Protein AF-A0A1Y5MLZ0-F1 (afdb_monomer)

Radius of gyration: 21.64 Å; Cα contacts (8 Å, |Δi|>4): 81; chains: 1; bounding box: 49×21×64 Å

Organism: NCBI:txid199

Nearest PDB structures (foldseek):
  6fsz-assembly1_CC  TM=3.853E-01  e=9.302E+00  Saccharomyces cerevisiae S288C
  6lqs-assembly1_R3  TM=3.853E-01  e=9.302E+00  Saccharomyces cerevisiae S288C
  7ajt-assembly1_ED  TM=3.853E-01  e=9.911E+00  Saccharomyces cerevisiae S288C

Foldseek 3Di:
DPPPQWDWAQAPVRDTFIAGNPPLWTPDPPPPPDDPVRVVVSVVRVVRSVCCVPDPCVVPFDWAWDPDADPVRDTDTHTDDDD

Solvent-accessible surface area (backbone atoms only — not comparable to full-atom values): 5298 Å² total; per-residue (Å²): 130,73,80,82,53,48,47,76,47,64,38,99,88,66,50,80,42,48,23,28,69,89,74,62,33,57,62,60,96,74,68,85,84,55,66,72,65,41,49,57,52,24,49,53,46,53,51,55,42,50,51,53,74,64,36,90,60,69,80,64,74,63,68,39,81,41,92,69,50,49,101,85,70,51,60,62,69,37,78,70,72,86,132

pLDDT: mean 85.71, std 12.6, range [49.91, 96.69]

Structure (mmCIF, N/CA/C/O backbone):
data_AF-A0A1Y5MLZ0-F1
#
_entry.id   AF-A0A1Y5MLZ0-F1
#
loop_
_atom_site.group_PDB
_atom_site.id
_atom_site.type_symbol
_atom_site.label_atom_id
_atom_site.label_alt_id
_atom_site.label_comp_id
_atom_site.label_asym_id
_atom_site.label_entity_id
_atom_site.label_seq_id
_atom_site.pdbx_PDB_ins_code
_atom_site.Cartn_x
_atom_site.Cartn_y
_atom_site.Cartn_z
_atom_site.occupancy
_atom_site.B_iso_or_equiv
_atom_site.auth_seq_id
_atom_site.auth_comp_id
_atom_site.auth_asym_id
_atom_site.auth_atom_id
_atom_site.pdbx_PDB_model_num
ATOM 1 N N . MET A 1 1 ? -22.542 -7.782 14.552 1.00 50.62 1 MET A N 1
ATOM 2 C CA . MET A 1 1 ? -21.815 -6.545 14.213 1.00 50.62 1 MET A CA 1
ATOM 3 C C . MET A 1 1 ? -22.065 -6.323 12.745 1.00 50.62 1 MET A C 1
ATOM 5 O O . MET A 1 1 ? -21.719 -7.203 11.971 1.00 50.62 1 MET A O 1
ATOM 9 N N . ASP A 1 2 ? -22.750 -5.245 12.385 1.00 49.91 2 ASP A N 1
ATOM 10 C CA . ASP A 1 2 ? -22.989 -4.933 10.980 1.00 49.91 2 ASP A CA 1
ATOM 11 C C . ASP A 1 2 ? -21.648 -4.667 10.293 1.00 49.91 2 ASP A C 1
ATOM 13 O O . ASP A 1 2 ? -20.889 -3.785 10.700 1.00 49.91 2 ASP A O 1
ATOM 17 N N . ASN A 1 3 ? -21.355 -5.427 9.237 1.00 54.47 3 ASN A N 1
ATOM 18 C CA . ASN A 1 3 ? -20.133 -5.298 8.432 1.00 54.47 3 ASN A CA 1
ATOM 19 C C . ASN A 1 3 ? -20.073 -3.955 7.665 1.00 54.47 3 ASN A C 1
ATOM 21 O O . ASN A 1 3 ? -19.173 -3.724 6.865 1.00 54.47 3 ASN A O 1
ATOM 25 N N . THR A 1 4 ? -21.043 -3.062 7.874 1.00 64.81 4 THR A N 1
ATOM 26 C CA . THR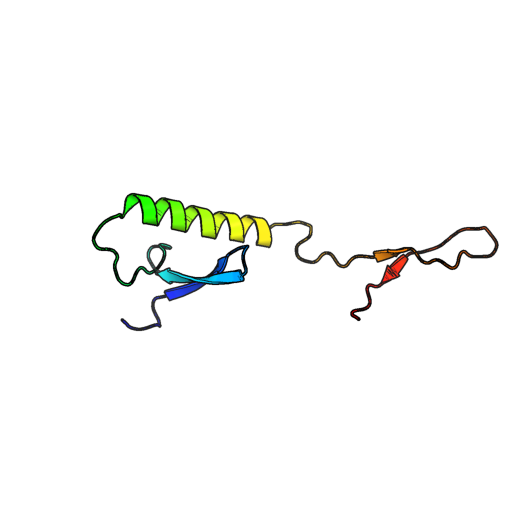 A 1 4 ? -21.116 -1.721 7.285 1.00 64.81 4 THR A CA 1
ATOM 27 C C . THR A 1 4 ? -20.227 -0.704 7.999 1.00 64.81 4 THR A C 1
ATOM 29 O O . THR A 1 4 ? -19.917 0.338 7.415 1.00 64.81 4 THR A O 1
ATOM 32 N N . ASN A 1 5 ? -19.770 -0.996 9.221 1.00 87.31 5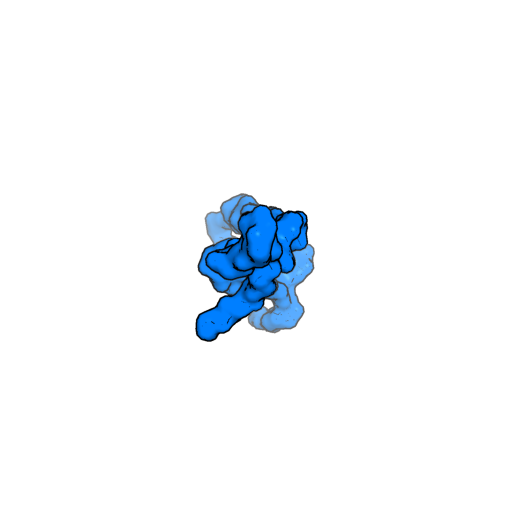 ASN A N 1
ATOM 33 C CA . ASN A 1 5 ? -18.991 -0.066 10.046 1.00 87.31 5 ASN A CA 1
ATOM 34 C C . ASN A 1 5 ? -17.471 -0.247 9.941 1.00 87.31 5 ASN A C 1
ATOM 36 O O . ASN A 1 5 ? -16.730 0.487 10.591 1.00 87.31 5 ASN A O 1
ATOM 40 N N . THR A 1 6 ? -16.996 -1.168 9.098 1.00 91.94 6 THR A 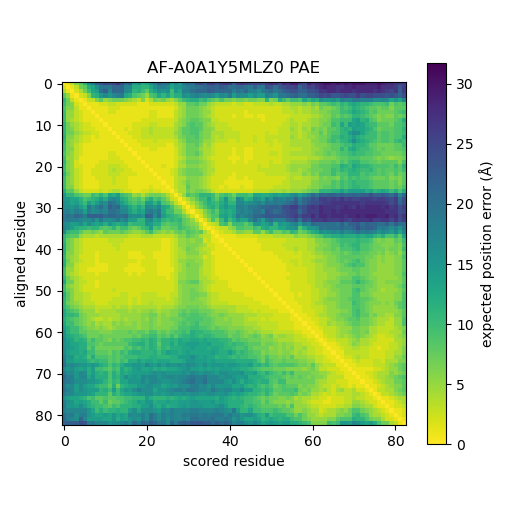N 1
ATOM 41 C CA . THR A 1 6 ? -15.565 -1.400 8.880 1.00 91.94 6 THR A CA 1
ATOM 42 C C . THR A 1 6 ? -15.136 -1.134 7.438 1.00 91.94 6 THR A C 1
ATOM 44 O O . THR A 1 6 ? -15.953 -1.108 6.514 1.00 91.94 6 THR A O 1
ATOM 47 N N . TYR A 1 7 ? -13.844 -0.887 7.237 1.00 94.00 7 TYR A N 1
ATOM 48 C CA . TYR A 1 7 ? -13.185 -0.875 5.932 1.00 94.00 7 TYR A CA 1
ATOM 49 C C . TYR A 1 7 ? -11.966 -1.799 5.959 1.00 94.00 7 TYR A C 1
ATOM 51 O O . TYR A 1 7 ? -11.447 -2.118 7.026 1.00 94.00 7 TYR A O 1
A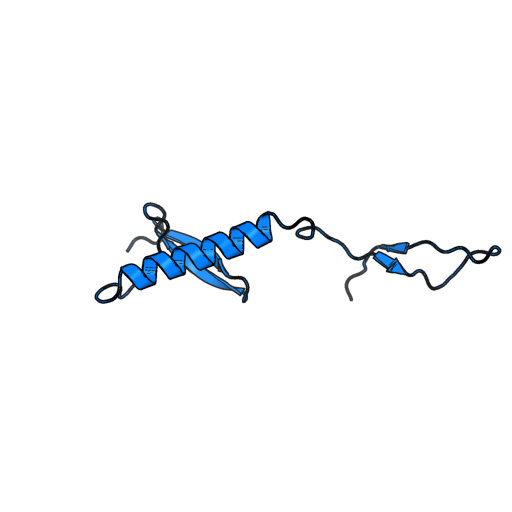TOM 59 N N . THR A 1 8 ? -11.516 -2.262 4.794 1.00 94.88 8 THR A N 1
ATOM 60 C CA . THR A 1 8 ? -10.380 -3.186 4.697 1.00 94.88 8 THR A CA 1
ATOM 61 C C . THR A 1 8 ? -9.128 -2.455 4.237 1.00 94.88 8 THR A C 1
ATOM 63 O O . THR A 1 8 ? -9.147 -1.777 3.211 1.00 94.88 8 THR A O 1
ATOM 66 N N . VAL A 1 9 ? -8.025 -2.659 4.953 1.00 95.25 9 VAL A N 1
ATOM 67 C CA . VAL A 1 9 ? -6.676 -2.274 4.528 1.00 95.25 9 VAL A CA 1
ATOM 68 C C . VAL A 1 9 ? -5.912 -3.536 4.153 1.00 95.25 9 VAL A C 1
ATOM 70 O O . VAL A 1 9 ? -5.957 -4.532 4.874 1.00 95.25 9 VAL A O 1
ATOM 73 N N . ILE A 1 10 ? -5.220 -3.501 3.014 1.00 94.25 10 ILE A N 1
ATOM 74 C CA . ILE A 1 10 ? -4.303 -4.568 2.607 1.00 94.25 10 ILE A CA 1
ATOM 75 C C . ILE A 1 10 ? -2.920 -4.205 3.142 1.00 94.25 10 ILE A C 1
ATOM 77 O O . ILE A 1 10 ? -2.332 -3.207 2.715 1.00 94.25 10 ILE A O 1
ATOM 81 N N . ALA A 1 11 ? -2.429 -4.989 4.096 1.00 91.44 11 ALA A N 1
ATOM 82 C CA . ALA A 1 11 ? -1.109 -4.820 4.686 1.00 91.44 11 ALA A CA 1
ATOM 83 C C . ALA A 1 11 ? 0.005 -5.125 3.661 1.00 91.44 11 ALA A C 1
ATOM 85 O O . ALA A 1 11 ? -0.250 -5.786 2.650 1.00 91.44 11 ALA A O 1
ATOM 86 N N . PRO A 1 12 ? 1.259 -4.693 3.903 1.00 87.56 12 PRO A N 1
ATOM 87 C CA . PRO A 1 12 ? 2.367 -4.919 2.967 1.00 87.56 12 PRO A CA 1
ATOM 88 C C . PRO A 1 12 ? 2.624 -6.391 2.611 1.00 87.56 12 PRO A C 1
ATOM 90 O O . PRO A 1 12 ? 3.114 -6.681 1.525 1.00 87.56 12 PRO A O 1
ATOM 93 N N . ASN A 1 13 ? 2.281 -7.322 3.504 1.00 88.12 13 ASN A N 1
ATOM 94 C CA . ASN A 1 13 ? 2.394 -8.766 3.282 1.00 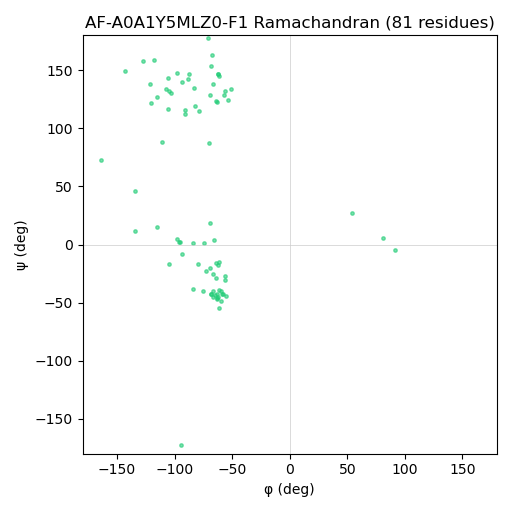88.12 13 ASN A CA 1
ATOM 95 C C . ASN A 1 13 ? 1.194 -9.377 2.525 1.00 88.12 13 ASN A C 1
ATOM 97 O O . ASN A 1 13 ? 1.164 -10.586 2.320 1.00 88.12 13 ASN A O 1
ATOM 101 N N . GLY A 1 14 ? 0.210 -8.568 2.120 1.00 91.88 14 GLY A N 1
ATOM 102 C CA . GLY A 1 14 ? -0.995 -9.008 1.414 1.00 91.88 14 GLY A CA 1
ATOM 103 C C . GLY A 1 14 ? -2.188 -9.343 2.314 1.00 91.88 14 GLY A C 1
ATOM 104 O O . GLY A 1 14 ? -3.280 -9.584 1.791 1.00 91.88 14 GLY A O 1
ATOM 105 N N . ASP A 1 15 ? -2.029 -9.315 3.640 1.00 92.06 15 ASP A N 1
ATOM 106 C CA . ASP A 1 15 ? -3.125 -9.613 4.563 1.00 92.06 15 ASP A CA 1
ATOM 107 C C . ASP A 1 15 ? -4.227 -8.554 4.484 1.00 92.06 15 ASP A C 1
ATOM 109 O O . ASP A 1 15 ? -3.968 -7.350 4.451 1.00 92.06 15 ASP A O 1
ATOM 113 N N . LYS A 1 16 ? -5.483 -9.006 4.506 1.00 93.38 16 LYS A N 1
ATOM 114 C CA . LYS A 1 16 ? -6.658 -8.135 4.588 1.00 93.38 16 LYS A CA 1
ATOM 115 C C . LYS A 1 16 ? -7.024 -7.923 6.049 1.00 93.38 16 LYS A C 1
ATOM 117 O O . LYS A 1 16 ? -7.409 -8.867 6.733 1.00 93.38 16 LYS A O 1
ATOM 122 N N . ILE A 1 17 ? -6.930 -6.682 6.508 1.00 91.88 17 ILE A N 1
ATOM 123 C CA . ILE A 1 17 ? -7.196 -6.302 7.893 1.00 91.88 17 ILE A CA 1
ATOM 124 C C . ILE A 1 17 ? -8.414 -5.383 7.919 1.00 91.88 17 ILE A C 1
ATOM 126 O O . ILE A 1 17 ? -8.469 -4.393 7.192 1.00 91.88 17 ILE A O 1
ATOM 130 N N . GLU A 1 18 ? -9.404 -5.718 8.741 1.00 92.62 18 GLU A N 1
ATOM 131 C CA . GLU A 1 18 ? -10.589 -4.884 8.948 1.00 92.62 18 GLU A CA 1
ATOM 132 C C . GLU A 1 18 ? -10.300 -3.794 9.984 1.00 92.62 18 GLU A C 1
ATOM 134 O O . GLU A 1 18 ? -9.738 -4.065 11.044 1.00 92.62 18 GLU A O 1
ATOM 139 N N . PHE A 1 19 ? -10.720 -2.570 9.684 1.00 92.75 19 PHE A N 1
ATOM 140 C CA . PHE A 1 19 ? -10.605 -1.386 10.528 1.00 92.75 19 PHE A CA 1
ATOM 141 C C . PHE A 1 19 ? -11.985 -0.814 10.801 1.00 92.75 19 PHE A C 1
ATOM 143 O O . PHE A 1 19 ? -12.804 -0.717 9.892 1.00 92.75 19 PHE A O 1
ATOM 150 N N . ASP A 1 20 ? -12.239 -0.404 12.036 1.00 91.12 20 ASP A N 1
ATOM 151 C CA . ASP A 1 20 ? -13.431 0.357 12.385 1.00 91.12 20 ASP A CA 1
ATOM 152 C C . ASP A 1 20 ? -13.361 1.768 11.770 1.00 91.12 20 ASP A C 1
ATOM 154 O O . ASP A 1 20 ? -12.376 2.490 11.937 1.00 91.12 20 ASP A O 1
ATOM 158 N N . LYS A 1 21 ? -14.416 2.174 11.053 1.00 91.69 21 LYS A N 1
ATOM 159 C CA . LYS A 1 21 ? -14.467 3.456 10.324 1.00 91.69 21 LYS A CA 1
ATOM 160 C C . LYS A 1 21 ? -14.397 4.682 11.231 1.00 91.69 21 LYS A C 1
ATOM 162 O O . LYS A 1 21 ? -13.973 5.739 10.777 1.00 91.69 21 LYS A O 1
ATOM 167 N N . LYS A 1 22 ? -14.874 4.576 12.474 1.00 91.06 22 LYS A N 1
ATOM 168 C CA . LYS A 1 22 ? -14.971 5.715 13.393 1.00 91.06 22 LYS A CA 1
ATOM 169 C C . LYS A 1 22 ? -13.649 5.963 14.106 1.00 91.06 22 LYS A C 1
ATOM 171 O O . LYS A 1 22 ? -13.288 7.109 14.348 1.00 91.06 22 LYS A O 1
ATOM 176 N N . THR A 1 23 ? -12.964 4.888 14.471 1.00 90.69 23 THR A N 1
ATOM 177 C CA . THR A 1 23 ? -11.777 4.935 15.330 1.00 90.69 23 THR A CA 1
ATOM 178 C C . THR A 1 23 ? -10.473 4.736 14.572 1.00 90.69 23 THR A C 1
ATOM 180 O O . THR A 1 23 ? -9.424 5.063 15.113 1.00 90.69 23 THR A O 1
ATOM 183 N N . ASN A 1 24 ? -10.513 4.216 13.339 1.00 92.56 24 ASN A N 1
ATOM 184 C CA . ASN A 1 24 ? -9.328 3.766 12.601 1.00 92.56 24 ASN A CA 1
ATOM 185 C C . ASN A 1 24 ? -8.482 2.743 13.375 1.00 92.56 24 ASN A C 1
ATOM 187 O O . ASN A 1 24 ? -7.282 2.613 13.142 1.00 92.56 24 ASN A O 1
ATOM 191 N N . LEU A 1 25 ? -9.114 1.978 14.266 1.00 91.88 25 LEU A N 1
ATOM 192 C CA . LEU A 1 25 ? -8.483 0.856 14.943 1.00 91.88 25 LEU A CA 1
ATOM 193 C C . LEU A 1 25 ? -8.836 -0.450 14.244 1.00 91.88 25 LEU A C 1
ATOM 195 O O . LEU A 1 25 ? -9.943 -0.612 13.724 1.00 91.88 25 LEU A O 1
ATOM 199 N N . ILE A 1 26 ? -7.907 -1.4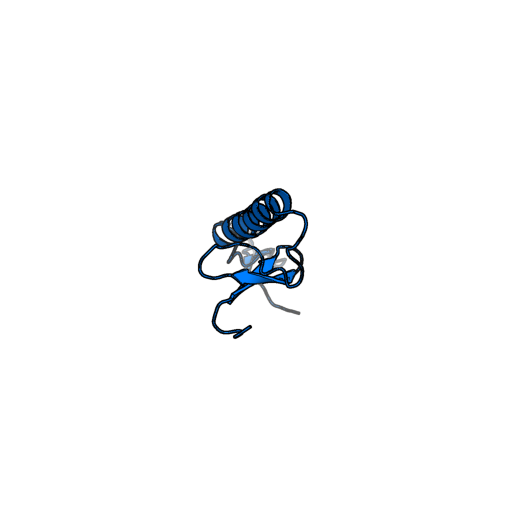03 14.269 1.00 90.25 26 ILE A N 1
ATOM 200 C CA . ILE A 1 26 ? -8.153 -2.769 13.810 1.00 90.25 26 ILE A CA 1
ATOM 201 C C . ILE A 1 26 ? -9.381 -3.314 14.544 1.00 90.25 26 ILE A C 1
ATOM 203 O O . ILE A 1 26 ? -9.428 -3.357 15.778 1.00 90.25 26 ILE A O 1
ATOM 207 N N . ALA A 1 27 ? -10.366 -3.762 13.771 1.00 87.75 27 ALA A N 1
ATOM 208 C CA . ALA A 1 27 ? -11.607 -4.325 14.269 1.00 87.75 27 ALA A CA 1
ATOM 209 C C . ALA A 1 27 ? -11.328 -5.697 14.906 1.00 87.75 27 ALA A C 1
ATOM 211 O O . ALA A 1 27 ? -11.382 -6.747 14.267 1.00 87.75 27 ALA A O 1
ATOM 212 N N . SER A 1 28 ? -10.975 -5.708 16.191 1.00 72.25 28 SER A N 1
ATOM 213 C CA . SER A 1 28 ? -10.746 -6.949 16.929 1.00 72.25 28 SER A CA 1
ATOM 214 C C . SER A 1 28 ? -12.069 -7.531 17.422 1.00 72.25 28 SER A C 1
ATOM 216 O O . SER A 1 28 ? -12.748 -6.940 18.261 1.00 72.25 28 SER A O 1
ATOM 218 N N . LYS A 1 29 ? -12.403 -8.747 16.972 1.00 62.69 29 LYS A N 1
ATOM 219 C CA . LYS A 1 29 ? -13.560 -9.507 17.483 1.00 62.69 29 LYS A CA 1
ATOM 220 C C . LYS A 1 29 ? -13.423 -9.882 18.972 1.00 62.69 29 LYS A C 1
ATOM 222 O O . LYS A 1 29 ? -14.424 -10.201 19.598 1.00 62.69 29 LYS A O 1
ATOM 227 N N . ASN A 1 30 ? -12.214 -9.800 19.548 1.00 54.00 30 ASN A N 1
ATOM 228 C CA . ASN A 1 30 ? -11.885 -10.204 20.923 1.00 54.00 30 ASN A CA 1
ATOM 229 C C . ASN A 1 30 ? -11.025 -9.147 21.654 1.00 54.00 30 ASN A C 1
ATOM 231 O O . ASN A 1 30 ? -10.017 -9.468 22.283 1.00 54.00 30 ASN A O 1
ATOM 235 N N . ALA A 1 31 ? -11.397 -7.867 21.570 1.00 55.22 31 ALA A N 1
ATOM 236 C CA . ALA A 1 31 ? -10.624 -6.723 22.075 1.00 55.22 31 ALA A CA 1
ATOM 237 C C . ALA A 1 31 ? -10.521 -6.593 23.613 1.00 55.22 31 ALA A C 1
ATOM 239 O O . ALA A 1 31 ? -10.230 -5.509 24.110 1.00 55.22 31 ALA A O 1
ATOM 240 N N . LYS A 1 32 ? -10.780 -7.645 24.400 1.00 55.22 32 LYS A N 1
ATOM 241 C CA . LYS A 1 32 ? -10.951 -7.478 25.853 1.00 55.22 32 LYS A CA 1
ATOM 242 C C . LYS A 1 32 ? -9.672 -7.115 26.622 1.00 55.22 32 LYS A C 1
ATOM 244 O O . LYS A 1 32 ? -9.805 -6.570 27.708 1.00 55.22 32 LYS A O 1
ATOM 249 N N . ASN A 1 33 ? -8.459 -7.356 26.102 1.00 51.78 33 ASN A N 1
ATOM 250 C CA . ASN A 1 33 ? -7.278 -7.387 26.985 1.00 51.78 33 ASN A CA 1
ATOM 251 C C . ASN A 1 33 ? -6.011 -6.633 26.511 1.00 51.78 33 ASN A C 1
ATOM 253 O O . ASN A 1 33 ? -4.960 -6.862 27.105 1.00 51.78 33 ASN A O 1
ATOM 257 N N . ASN A 1 34 ? -6.019 -5.781 25.466 1.00 59.88 34 ASN A N 1
ATOM 258 C CA . ASN A 1 34 ? -4.786 -5.043 25.094 1.00 59.88 34 ASN A CA 1
ATOM 259 C C . ASN A 1 34 ? -5.000 -3.822 24.160 1.00 59.88 34 ASN A C 1
ATOM 261 O O . ASN A 1 34 ? -4.682 -3.884 22.972 1.00 59.88 34 ASN A O 1
ATOM 265 N N . THR A 1 35 ? -5.563 -2.720 24.668 1.00 63.56 35 THR A N 1
ATOM 266 C CA . THR A 1 35 ? -5.900 -1.516 23.872 1.00 63.56 35 THR A CA 1
ATOM 267 C C . THR A 1 35 ? -4.678 -0.768 23.330 1.00 63.56 35 THR A C 1
ATOM 269 O O . THR A 1 35 ? -4.643 -0.494 22.135 1.00 63.56 35 THR A O 1
ATOM 272 N N . ALA A 1 36 ? -3.639 -0.533 24.139 1.00 65.56 36 ALA A N 1
ATOM 273 C CA . ALA A 1 36 ? -2.420 0.157 23.685 1.00 65.56 36 ALA A CA 1
ATOM 274 C C . ALA A 1 36 ? -1.737 -0.579 22.513 1.00 65.56 36 ALA A C 1
ATOM 276 O O . ALA A 1 36 ? -1.391 0.012 21.493 1.00 65.56 36 ALA A O 1
ATOM 277 N N . ARG A 1 37 ? -1.661 -1.915 22.590 1.00 78.06 37 ARG A N 1
ATOM 278 C CA . ARG A 1 37 ? -1.129 -2.747 21.500 1.00 78.06 37 ARG A CA 1
ATOM 279 C C . ARG A 1 37 ? -2.002 -2.718 20.240 1.00 78.06 37 ARG A C 1
ATOM 281 O O . ARG A 1 37 ? -1.505 -3.017 19.157 1.00 78.06 37 ARG A O 1
ATOM 288 N N . LEU A 1 38 ? -3.303 -2.440 20.359 1.00 85.31 38 LEU A N 1
ATOM 289 C CA . LEU A 1 38 ? -4.191 -2.297 19.202 1.00 85.31 38 LEU A CA 1
ATOM 290 C C . LEU A 1 38 ? -3.961 -0.963 18.492 1.00 85.31 38 LEU A C 1
ATOM 292 O O . LEU A 1 38 ? -3.927 -0.958 17.265 1.00 85.31 38 LEU A O 1
ATOM 296 N N . GLU A 1 39 ? -3.754 0.127 19.228 1.00 89.62 39 GLU A N 1
ATOM 297 C CA . GLU A 1 39 ? -3.456 1.450 18.664 1.00 89.62 39 GLU A CA 1
ATOM 298 C C . GLU A 1 39 ? -2.150 1.437 17.866 1.00 89.62 39 GLU A C 1
ATOM 300 O O . GLU A 1 39 ? -2.169 1.717 16.668 1.00 89.62 39 GLU A O 1
ATOM 305 N N . GLU A 1 40 ? -1.046 0.994 18.474 1.00 91.19 40 GLU A N 1
ATOM 306 C CA . GLU A 1 40 ? 0.265 0.928 17.809 1.00 91.19 40 GLU A CA 1
ATOM 307 C C . GLU A 1 40 ? 0.228 0.067 16.541 1.00 91.19 40 GLU A C 1
ATOM 309 O O . GLU A 1 40 ? 0.757 0.440 15.494 1.00 91.19 40 GLU A O 1
ATOM 314 N N . LYS A 1 41 ? -0.450 -1.085 16.603 1.00 89.81 41 LYS A N 1
ATOM 315 C CA . LYS A 1 41 ? -0.608 -1.962 15.437 1.00 89.81 41 LYS A CA 1
ATOM 316 C C . LYS A 1 41 ? -1.450 -1.337 14.336 1.00 89.81 41 LYS A C 1
ATOM 318 O O . LYS A 1 41 ? -1.136 -1.525 13.164 1.00 89.81 41 LYS A O 1
ATOM 323 N N . SER A 1 42 ? -2.522 -0.644 14.708 1.00 93.06 42 SER A N 1
ATOM 324 C CA . SER A 1 42 ? -3.393 0.044 13.754 1.00 93.06 42 SER A CA 1
ATOM 325 C C . SER A 1 42 ? -2.607 1.135 13.034 1.00 93.06 42 SER A C 1
ATOM 327 O O . SER A 1 42 ? -2.596 1.166 11.805 1.00 93.06 42 SER A O 1
ATOM 329 N N . GLN A 1 43 ? -1.858 1.939 13.793 1.00 95.38 43 GLN A N 1
ATOM 330 C CA . GLN A 1 43 ? -1.000 2.989 13.258 1.00 95.38 43 GLN A CA 1
ATOM 331 C C . GLN A 1 43 ? 0.063 2.423 12.311 1.00 95.38 43 GLN A C 1
ATOM 333 O O . GLN A 1 43 ? 0.171 2.881 11.178 1.00 95.38 43 GLN A O 1
ATOM 338 N N . MET A 1 44 ? 0.773 1.365 12.717 1.00 94.31 44 MET A N 1
ATOM 339 C CA . MET A 1 44 ? 1.802 0.721 11.893 1.00 94.31 44 MET A CA 1
ATOM 340 C C . MET A 1 44 ? 1.262 0.272 10.525 1.00 94.31 44 MET A C 1
ATOM 342 O O . MET A 1 44 ? 1.912 0.472 9.500 1.00 94.31 44 MET A O 1
ATOM 346 N N . VAL A 1 45 ? 0.073 -0.337 10.486 1.00 94.81 45 VAL A N 1
ATOM 347 C CA . VAL A 1 45 ? -0.540 -0.802 9.231 1.00 94.81 45 VAL A CA 1
ATOM 348 C C . VAL A 1 45 ? -0.949 0.375 8.341 1.00 94.81 45 VAL A C 1
ATOM 350 O O . VAL A 1 45 ? -0.710 0.334 7.133 1.00 94.81 45 VAL A O 1
ATOM 353 N N . LEU A 1 46 ? -1.544 1.423 8.919 1.00 96.44 46 LEU A N 1
ATOM 354 C CA . LEU A 1 46 ? -1.980 2.605 8.173 1.00 96.44 46 LEU A CA 1
ATOM 355 C C . LEU A 1 46 ? -0.793 3.409 7.628 1.00 96.44 46 LEU A C 1
ATOM 357 O O . LEU A 1 46 ? -0.812 3.798 6.462 1.00 96.44 46 LEU A O 1
ATOM 361 N N . GLU A 1 47 ? 0.264 3.595 8.419 1.00 96.69 47 GLU A N 1
ATOM 362 C CA . GLU A 1 47 ? 1.498 4.257 7.981 1.00 96.6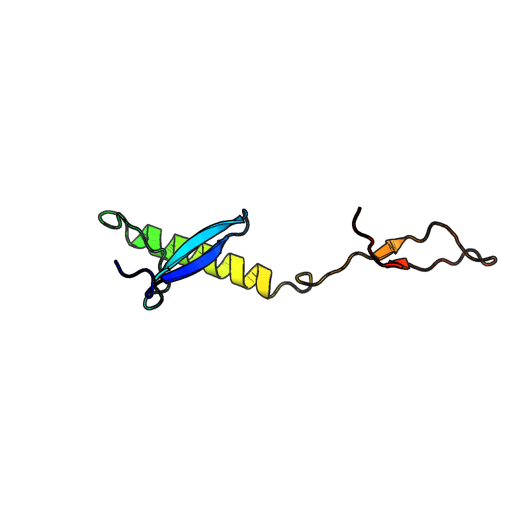9 47 GLU A CA 1
ATOM 363 C C . GLU A 1 47 ? 2.192 3.473 6.871 1.00 96.69 47 GLU A C 1
ATOM 365 O O . GLU A 1 47 ? 2.553 4.045 5.843 1.00 96.69 47 GLU A O 1
ATOM 370 N N . ALA A 1 48 ? 2.319 2.152 7.021 1.00 94.69 48 ALA A N 1
ATOM 371 C CA . ALA A 1 48 ? 2.894 1.314 5.976 1.00 94.69 48 ALA A CA 1
ATOM 372 C C . ALA A 1 48 ? 2.090 1.413 4.671 1.00 94.69 48 ALA A C 1
ATOM 374 O O . ALA A 1 48 ? 2.670 1.510 3.586 1.00 94.69 48 ALA A O 1
ATOM 375 N N . ARG A 1 49 ? 0.753 1.448 4.760 1.00 95.00 49 ARG A N 1
ATOM 376 C CA . ARG A 1 49 ? -0.100 1.645 3.586 1.00 95.00 49 ARG A CA 1
ATOM 377 C C . ARG A 1 49 ? 0.096 3.030 2.964 1.00 95.00 49 ARG A C 1
ATOM 379 O O . ARG A 1 49 ? 0.246 3.116 1.747 1.00 95.00 49 ARG A O 1
ATOM 386 N N . ALA A 1 50 ? 0.168 4.083 3.775 1.00 95.00 50 ALA A N 1
ATOM 387 C CA . ALA A 1 50 ? 0.422 5.444 3.307 1.00 95.00 50 ALA A CA 1
ATOM 388 C C . ALA A 1 50 ? 1.786 5.5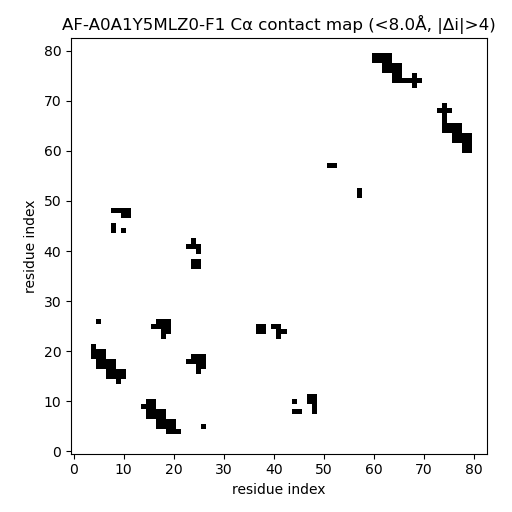75 2.606 1.00 95.00 50 ALA A C 1
ATOM 390 O O . ALA A 1 50 ? 1.886 6.237 1.572 1.00 95.00 50 ALA A O 1
ATOM 391 N N . ILE A 1 51 ? 2.828 4.903 3.106 1.00 94.06 51 ILE A N 1
ATOM 392 C CA . ILE A 1 51 ? 4.150 4.844 2.463 1.00 94.06 51 ILE A CA 1
ATOM 393 C C . ILE A 1 51 ? 4.057 4.173 1.087 1.00 94.06 51 ILE A C 1
ATOM 395 O O . ILE A 1 51 ? 4.589 4.691 0.105 1.00 94.06 51 ILE A O 1
ATOM 399 N N . LEU A 1 52 ? 3.344 3.049 0.977 1.00 91.06 52 LEU A N 1
ATOM 400 C CA . LEU A 1 52 ? 3.146 2.378 -0.312 1.00 91.06 52 LEU A CA 1
ATOM 401 C C . LEU A 1 52 ? 2.363 3.259 -1.300 1.00 91.06 52 LEU A C 1
ATOM 403 O O . LEU A 1 52 ? 2.751 3.374 -2.463 1.00 91.06 52 LEU A O 1
ATOM 407 N N . ASP A 1 53 ? 1.306 3.928 -0.837 1.00 92.44 53 ASP A N 1
ATOM 408 C CA . ASP A 1 53 ? 0.446 4.780 -1.670 1.00 92.44 53 ASP A CA 1
ATOM 409 C C . ASP A 1 53 ? 1.107 6.113 -2.077 1.00 92.44 53 ASP A C 1
ATOM 411 O O . ASP A 1 53 ? 0.735 6.713 -3.097 1.00 92.44 53 ASP A O 1
ATOM 415 N N . SER A 1 54 ? 2.101 6.570 -1.311 1.00 94.75 54 SER A N 1
ATOM 416 C CA . SER A 1 54 ? 2.913 7.762 -1.603 1.00 94.75 54 SER A CA 1
ATOM 417 C C . SER A 1 54 ? 4.205 7.453 -2.360 1.00 94.75 54 SER A C 1
ATOM 419 O O . SER A 1 54 ? 4.863 8.378 -2.836 1.00 94.75 54 SER A O 1
ATOM 421 N N . SER A 1 55 ? 4.557 6.174 -2.526 1.00 92.75 55 SER A N 1
ATOM 422 C CA . SER A 1 55 ? 5.787 5.776 -3.204 1.00 92.75 55 SER A CA 1
ATOM 423 C C . SER A 1 55 ? 5.859 6.356 -4.625 1.00 92.75 55 SER A C 1
ATOM 425 O O . SER A 1 55 ? 4.914 6.176 -5.407 1.00 92.75 55 SER A O 1
ATOM 427 N N . PRO A 1 56 ? 6.993 6.968 -5.028 1.00 92.56 56 PRO A N 1
ATOM 428 C CA . PRO A 1 56 ? 7.198 7.404 -6.411 1.00 92.56 56 PRO A CA 1
ATOM 429 C C . PRO A 1 56 ? 7.188 6.217 -7.384 1.00 92.56 56 PRO A C 1
ATOM 431 O O . PRO A 1 56 ? 6.967 6.389 -8.581 1.00 92.56 56 PRO A O 1
ATOM 434 N N . TYR A 1 57 ? 7.371 5.001 -6.862 1.00 90.62 57 TYR A N 1
ATOM 435 C CA . TYR A 1 57 ? 7.378 3.768 -7.631 1.00 90.62 57 TYR A CA 1
ATOM 436 C C . TYR A 1 57 ? 6.033 3.036 -7.650 1.00 90.62 57 TYR A C 1
ATOM 438 O O . TYR A 1 57 ? 5.946 1.982 -8.273 1.00 90.62 57 TYR A O 1
ATOM 446 N N . LYS A 1 58 ? 4.964 3.566 -7.034 1.00 89.94 58 LYS A N 1
ATOM 447 C CA . LYS A 1 58 ? 3.660 2.870 -6.964 1.00 89.94 58 LYS A CA 1
ATOM 448 C C . LYS A 1 58 ? 3.085 2.476 -8.330 1.00 89.94 58 LYS A C 1
ATOM 450 O O . LYS A 1 58 ? 2.394 1.474 -8.447 1.00 89.94 58 LYS A O 1
ATOM 455 N N . ASN A 1 59 ? 3.401 3.267 -9.357 1.00 89.81 59 ASN A N 1
ATOM 456 C CA . ASN A 1 59 ? 2.993 3.050 -10.746 1.00 89.81 59 ASN A CA 1
ATOM 457 C C . ASN A 1 59 ? 4.192 2.774 -11.667 1.00 89.81 59 ASN A C 1
ATOM 459 O O . ASN A 1 59 ? 4.072 2.907 -12.887 1.00 89.81 59 ASN A O 1
ATOM 463 N N . TYR A 1 60 ? 5.363 2.458 -11.106 1.00 88.75 60 TYR A N 1
ATOM 464 C CA . TYR A 1 60 ? 6.561 2.226 -11.899 1.00 88.75 60 TYR A CA 1
ATOM 465 C C . TYR A 1 60 ? 6.370 0.999 -12.791 1.00 88.75 60 TYR A C 1
ATOM 467 O O . TYR A 1 60 ? 6.083 -0.099 -12.317 1.00 88.75 60 TYR A O 1
ATOM 475 N N . LYS A 1 61 ? 6.542 1.197 -14.098 1.00 87.94 61 LYS A N 1
ATOM 476 C CA . LYS A 1 61 ? 6.610 0.120 -15.083 1.00 87.94 61 LYS A CA 1
ATOM 477 C C . LYS A 1 61 ? 8.072 -0.018 -15.495 1.00 87.94 61 LYS A C 1
ATOM 479 O O . LYS A 1 61 ? 8.609 0.948 -16.041 1.00 87.94 61 LYS A O 1
ATOM 484 N N . PRO A 1 62 ? 8.724 -1.162 -15.233 1.00 88.25 62 PRO A N 1
ATOM 485 C CA . PRO A 1 62 ? 10.120 -1.327 -15.595 1.00 88.25 62 PRO A CA 1
ATOM 486 C C . PRO A 1 62 ? 10.301 -1.233 -17.109 1.00 88.25 62 PRO A C 1
ATOM 488 O O . PRO 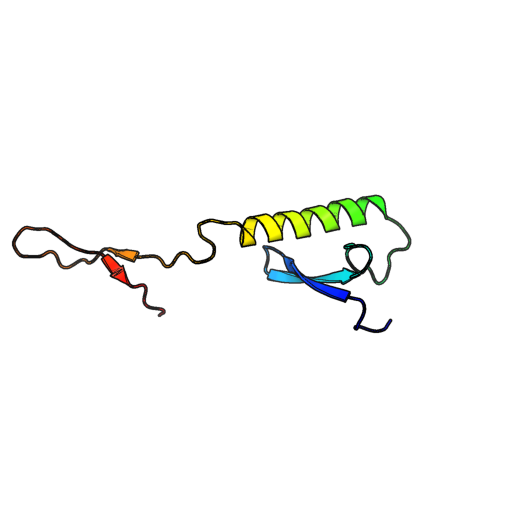A 1 62 ? 9.444 -1.622 -17.903 1.00 88.25 62 PRO A O 1
ATOM 491 N N . LEU A 1 63 ? 11.444 -0.692 -17.496 1.00 89.19 63 LEU A N 1
ATOM 492 C CA . LEU A 1 63 ? 11.900 -0.631 -18.870 1.00 89.19 63 LEU A CA 1
ATOM 493 C C . LEU A 1 63 ? 12.994 -1.682 -19.043 1.00 89.19 63 LEU A C 1
ATOM 495 O O . LEU A 1 63 ? 13.901 -1.772 -18.218 1.00 89.19 63 LEU A O 1
ATOM 499 N N . TYR A 1 64 ? 12.904 -2.491 -20.095 1.00 89.12 64 TYR A N 1
ATOM 500 C CA . TYR A 1 64 ? 13.915 -3.504 -20.384 1.00 89.12 64 TYR A CA 1
ATOM 501 C C . TYR A 1 64 ? 14.950 -2.957 -21.349 1.00 89.12 64 TYR A C 1
ATOM 503 O O . TYR A 1 64 ? 14.604 -2.284 -22.317 1.00 89.12 64 TYR A O 1
ATOM 511 N N . TYR A 1 65 ? 16.217 -3.278 -21.112 1.00 88.81 65 TYR A N 1
ATOM 512 C CA . TYR A 1 65 ? 17.269 -2.991 -22.077 1.00 88.81 65 TYR A CA 1
ATOM 513 C C . TYR A 1 65 ? 16.939 -3.658 -23.417 1.00 88.81 65 TYR A C 1
ATOM 515 O O . TYR A 1 65 ? 16.646 -4.856 -23.453 1.00 88.81 65 TYR A O 1
ATOM 523 N N . ASN A 1 66 ? 16.974 -2.902 -24.516 1.00 90.75 66 ASN A N 1
ATOM 524 C CA . ASN A 1 66 ? 16.837 -3.485 -25.843 1.00 90.75 66 ASN A CA 1
ATOM 525 C C . ASN A 1 66 ? 18.183 -4.113 -26.260 1.00 90.75 66 ASN A C 1
ATOM 527 O O . ASN A 1 66 ? 19.149 -3.380 -26.478 1.00 90.75 66 ASN A O 1
ATOM 531 N N . PRO A 1 67 ? 18.277 -5.447 -26.433 1.00 90.94 67 PRO A N 1
ATOM 532 C CA . PRO A 1 67 ? 19.535 -6.106 -26.785 1.00 90.94 67 PRO A CA 1
ATOM 533 C C . PRO A 1 67 ? 19.951 -5.894 -28.250 1.00 90.94 67 PRO A C 1
ATOM 535 O O . PRO A 1 67 ? 20.955 -6.451 -28.683 1.00 90.94 67 PRO A O 1
ATOM 538 N N . LYS A 1 68 ? 19.173 -5.141 -29.038 1.00 91.62 68 LYS A N 1
ATOM 539 C CA . LYS A 1 68 ? 19.417 -4.891 -30.461 1.00 91.62 68 LYS A CA 1
ATOM 540 C C . LYS A 1 68 ? 19.819 -3.427 -30.686 1.00 91.62 68 LYS A C 1
ATOM 542 O O . LYS A 1 68 ? 18.932 -2.609 -30.938 1.00 91.62 68 LYS A O 1
ATOM 547 N N . PRO A 1 69 ? 21.119 -3.089 -30.598 1.00 91.50 69 PRO A N 1
ATOM 548 C CA . PRO A 1 69 ? 21.588 -1.745 -30.907 1.00 91.50 69 PRO A CA 1
ATOM 549 C C . PRO A 1 69 ? 21.446 -1.425 -32.403 1.00 91.50 69 PRO A C 1
ATOM 551 O O . PRO A 1 69 ? 21.462 -2.317 -33.254 1.00 91.50 69 PRO A O 1
ATOM 554 N N . ASN A 1 70 ? 21.318 -0.139 -32.725 1.00 90.38 70 ASN A N 1
ATOM 555 C CA . ASN A 1 70 ? 21.368 0.375 -34.088 1.00 90.38 70 ASN A CA 1
ATOM 556 C C . ASN A 1 70 ? 22.801 0.299 -34.657 1.00 90.38 70 ASN A C 1
ATOM 558 O O . ASN A 1 70 ? 23.751 -0.083 -33.971 1.00 90.38 70 ASN A O 1
ATOM 562 N N . SER A 1 71 ? 22.982 0.691 -35.919 1.00 93.31 71 SER A N 1
ATOM 563 C CA . SER A 1 71 ? 24.283 0.640 -36.609 1.00 93.31 71 SER A CA 1
ATOM 564 C C . SER A 1 71 ? 25.381 1.507 -35.976 1.00 93.31 71 SER A C 1
ATOM 566 O O . SER A 1 71 ? 26.549 1.333 -36.307 1.00 93.31 71 SER A O 1
ATOM 568 N N . LEU A 1 72 ? 25.021 2.434 -35.084 1.00 93.94 72 LEU A N 1
ATOM 569 C CA . LEU A 1 72 ? 25.941 3.288 -34.328 1.00 93.94 72 LEU A CA 1
ATOM 570 C C . LEU A 1 72 ? 26.205 2.755 -32.907 1.00 93.94 72 LEU A C 1
ATOM 572 O O . LEU A 1 72 ? 26.863 3.425 -32.116 1.00 93.94 72 LEU A O 1
ATOM 576 N N . GLY A 1 73 ? 25.679 1.576 -32.558 1.00 89.81 73 GLY A N 1
ATOM 577 C CA . GLY A 1 73 ? 25.825 0.974 -31.230 1.00 89.81 73 GLY A CA 1
ATOM 578 C C . GLY A 1 73 ? 24.861 1.519 -30.170 1.00 89.81 73 GLY A C 1
ATOM 579 O O . GLY A 1 73 ? 24.970 1.143 -29.005 1.00 89.81 73 GLY A O 1
ATOM 580 N N . GLN A 1 74 ? 23.915 2.387 -30.535 1.00 92.31 74 GLN A N 1
ATOM 581 C CA . GLN A 1 74 ? 22.944 2.960 -29.598 1.00 92.31 74 GLN A CA 1
ATOM 582 C C . GLN A 1 74 ? 21.722 2.053 -29.476 1.00 92.31 74 GLN A C 1
ATOM 584 O O . GLN A 1 74 ? 21.311 1.432 -30.453 1.00 92.31 74 GLN A O 1
ATOM 589 N N . THR A 1 75 ? 21.105 1.994 -28.300 1.00 91.81 75 THR A N 1
ATOM 590 C CA . THR A 1 75 ? 19.891 1.203 -28.093 1.00 91.81 75 THR A CA 1
ATOM 591 C C . THR A 1 75 ? 18.933 1.904 -27.142 1.00 91.81 75 THR A C 1
ATOM 593 O O . THR A 1 75 ? 19.363 2.618 -26.235 1.00 91.81 75 THR A O 1
ATOM 596 N N . ASP A 1 76 ? 17.643 1.673 -27.353 1.00 91.69 76 ASP A N 1
ATOM 597 C CA . ASP A 1 76 ? 16.566 2.221 -26.533 1.00 91.69 76 ASP A CA 1
ATOM 598 C C . ASP A 1 76 ? 16.148 1.234 -25.432 1.00 91.69 76 ASP A C 1
ATOM 600 O O . ASP A 1 76 ? 16.743 0.171 -25.234 1.00 91.69 76 ASP A O 1
ATOM 604 N N . TYR A 1 77 ? 15.074 1.564 -24.722 1.00 92.38 77 TYR A N 1
ATOM 605 C CA . TYR A 1 77 ? 14.424 0.643 -23.806 1.00 92.38 77 TYR A CA 1
ATOM 606 C C . TYR A 1 77 ? 13.106 0.119 -24.379 1.00 92.38 77 TYR A C 1
ATOM 608 O O . TYR A 1 77 ? 12.342 0.847 -25.011 1.00 92.38 77 TYR A O 1
ATOM 616 N N . LEU A 1 78 ? 12.813 -1.151 -24.115 1.00 90.38 78 LEU A N 1
ATOM 617 C CA . LEU A 1 78 ? 11.545 -1.791 -24.440 1.00 90.38 78 LEU A CA 1
ATOM 618 C C . LEU A 1 78 ? 10.555 -1.602 -23.288 1.00 90.38 78 LEU A C 1
ATOM 620 O O . LEU A 1 78 ? 10.917 -1.699 -22.113 1.00 90.38 78 LEU A O 1
ATOM 624 N N . SER A 1 79 ? 9.283 -1.391 -23.623 1.00 89.44 79 SER A N 1
ATOM 625 C CA . SER A 1 79 ? 8.207 -1.426 -22.631 1.00 89.44 79 SER A CA 1
ATOM 626 C C . SER A 1 79 ? 8.103 -2.809 -21.983 1.00 89.44 79 SER A C 1
ATOM 628 O O . SER A 1 79 ? 8.282 -3.827 -22.656 1.00 89.44 79 SER A O 1
ATOM 630 N N . PHE A 1 80 ? 7.767 -2.841 -20.690 1.00 85.75 80 PHE A N 1
ATOM 631 C CA . PHE A 1 80 ? 7.466 -4.081 -19.975 1.00 85.75 80 PHE A CA 1
ATOM 632 C C . PHE A 1 80 ? 6.427 -4.926 -20.723 1.00 85.75 80 PHE A C 1
ATOM 634 O O . PHE A 1 80 ? 5.384 -4.411 -21.137 1.00 85.75 80 PHE A O 1
ATOM 641 N N . LYS A 1 81 ? 6.691 -6.231 -20.842 1.00 80.69 81 LYS A N 1
ATOM 642 C CA . LYS A 1 81 ? 5.729 -7.228 -21.315 1.00 80.69 81 LYS A CA 1
ATOM 643 C C . LYS A 1 81 ? 5.527 -8.271 -20.210 1.00 80.69 81 LYS A C 1
ATOM 645 O O . LYS A 1 81 ? 6.525 -8.859 -19.795 1.00 80.69 81 LYS A O 1
ATOM 650 N N . PRO A 1 82 ? 4.292 -8.484 -19.719 1.00 77.62 82 PRO A N 1
ATOM 651 C CA . PRO A 1 82 ? 4.010 -9.612 -18.840 1.00 77.62 82 PRO A CA 1
ATOM 652 C C . PRO A 1 82 ? 4.266 -10.927 -19.591 1.00 77.62 82 PRO A C 1
ATOM 654 O O . PRO A 1 82 ? 4.098 -10.975 -20.813 1.00 77.62 82 PRO A O 1
ATOM 657 N N . TRP A 1 83 ? 4.728 -11.942 -18.860 1.00 73.88 83 TRP A N 1
ATOM 658 C CA . TRP A 1 83 ? 4.973 -13.291 -19.375 1.00 73.88 83 TRP A CA 1
ATOM 659 C C . TRP A 1 83 ? 3.680 -14.027 -19.737 1.00 73.88 83 TRP A C 1
ATOM 661 O O . TRP A 1 83 ? 2.623 -13.710 -19.140 1.00 73.88 83 TRP A O 1
#

Secondary structure (DSSP, 8-state):
--TTSEEEEE-TTS-EEEEETTT--B--TTTTS-HHHHHHHHHHHHHHHHHHHH-TTTT---EEE-S---TTS---EEEP---

Mean predicted aligned error: 7.97 Å

Sequence (83 aa):
MDNTNTYTVIAPNGDKIEFDKKTNLIASKNAKNNTARLEEKSQMVLEARAILDSSPYKNYKPLYYNPKPNSLGQTDYLSFKPW